Protein AF-S4P1U7-F1 (afdb_monomer_lite)

Radius of gyration: 16.67 Å; chains: 1; bounding box: 45×25×41 Å

InterPro domains:
  IPR013136 WSTF/Acf1/Cbp146 [PS51136] (1-48)
  IPR047171 Bromodomain adjacent to zinc finger domain protein 1A [PTHR46510] (2-125)

pLDDT: mean 94.09, std 5.07, range [67.38, 98.5]

Secondary structure (DSSP, 8-state):
-TTHHHHHHHHHH---S-HHHHHHHHHHHHHT---TT-EEEEE-STT-EEEEEEEEEEEPPPPTT--PPPPGGGEEEEEEEPPSSTTSPPEEEEEEGGGEEPPTTSS-HHHHHHHHHHHEE-SSS-EE-GGG-

Sequence (133 aa):
MELRIPILYLATKTKRCSFAEMSEDVFNFVRERFFVGETVEACLEGDQWREAHVLSITAQKQRPDNKSMLPPAAYCYEVEQFADDPTESGQIGTAPHDRVRRRKGIYTRDKNRLFLKQFVAPGTVIGVKRAAL

Organism: NCBI:txid116150

Structure (mmCIF, N/CA/C/O backbone):
data_AF-S4P1U7-F1
#
_entry.id   AF-S4P1U7-F1
#
loop_
_atom_site.group_PDB
_atom_site.id
_atom_site.type_symbol
_atom_site.label_atom_id
_atom_site.label_alt_id
_atom_site.label_comp_id
_atom_site.label_asym_id
_atom_site.label_entity_id
_atom_site.label_seq_id
_atom_site.pdbx_PDB_ins_code
_atom_site.Cartn_x
_atom_site.Cartn_y
_atom_site.Cartn_z
_atom_site.occupancy
_atom_site.B_iso_or_equiv
_atom_site.auth_seq_id
_atom_site.auth_comp_id
_atom_site.auth_asym_id
_atom_site.auth_atom_id
_atom_site.pdbx_PDB_model_num
ATOM 1 N N . MET A 1 1 ? -6.191 7.231 -7.041 1.00 67.38 1 MET A N 1
ATOM 2 C CA . MET A 1 1 ? -5.792 5.978 -6.366 1.00 67.38 1 MET A CA 1
ATOM 3 C C . MET A 1 1 ? -4.813 6.363 -5.273 1.00 67.38 1 MET A C 1
ATOM 5 O O . MET A 1 1 ? -3.769 6.903 -5.618 1.00 67.38 1 MET A O 1
ATOM 9 N N . GLU A 1 2 ? -5.147 6.129 -4.004 1.00 84.50 2 GLU A N 1
ATOM 10 C CA . GLU A 1 2 ? -4.300 6.479 -2.842 1.00 84.50 2 GLU A CA 1
ATOM 11 C C . GLU A 1 2 ? -2.919 5.804 -2.917 1.00 84.50 2 GLU A C 1
ATOM 13 O O . GLU A 1 2 ? -1.896 6.386 -2.577 1.00 84.50 2 GLU A O 1
ATOM 18 N N . LEU A 1 3 ? -2.862 4.619 -3.528 1.00 92.44 3 LEU A N 1
ATOM 19 C CA . LEU A 1 3 ? -1.635 3.850 -3.736 1.00 92.44 3 LEU A CA 1
ATOM 20 C C . LEU A 1 3 ? -0.714 4.371 -4.851 1.00 92.44 3 LEU A C 1
ATOM 22 O O . LEU A 1 3 ? 0.323 3.762 -5.109 1.00 92.44 3 LEU A O 1
ATOM 26 N N . ARG A 1 4 ? -1.051 5.481 -5.524 1.00 93.81 4 ARG A N 1
ATOM 27 C CA . ARG A 1 4 ? -0.260 6.014 -6.648 1.00 93.81 4 ARG A CA 1
ATOM 28 C C . ARG A 1 4 ? 1.209 6.211 -6.268 1.00 93.81 4 ARG A C 1
ATOM 30 O O . ARG A 1 4 ? 2.084 5.676 -6.945 1.00 93.81 4 ARG A O 1
ATOM 37 N N . ILE A 1 5 ? 1.472 6.981 -5.213 1.00 93.62 5 ILE A N 1
ATOM 38 C CA . ILE A 1 5 ? 2.839 7.336 -4.809 1.00 93.62 5 ILE A CA 1
ATOM 39 C C . ILE A 1 5 ? 3.613 6.089 -4.347 1.00 93.62 5 ILE A C 1
ATOM 41 O O . ILE A 1 5 ? 4.684 5.844 -4.906 1.00 93.62 5 ILE A O 1
ATOM 45 N N . PRO A 1 6 ? 3.089 5.245 -3.431 1.00 95.12 6 PRO A N 1
ATOM 46 C CA . PRO A 1 6 ? 3.765 4.011 -3.033 1.00 95.12 6 PRO A CA 1
ATOM 47 C C . PRO A 1 6 ? 4.110 3.078 -4.197 1.00 95.12 6 PRO A C 1
ATOM 49 O O . PRO A 1 6 ? 5.240 2.602 -4.288 1.00 95.12 6 PRO A O 1
ATOM 52 N N . ILE A 1 7 ? 3.166 2.843 -5.115 1.00 96.69 7 ILE A N 1
ATOM 53 C CA . ILE A 1 7 ? 3.370 1.945 -6.259 1.00 96.69 7 ILE A CA 1
ATOM 54 C C . ILE A 1 7 ? 4.476 2.476 -7.175 1.00 96.69 7 ILE A C 1
ATOM 56 O O . ILE A 1 7 ? 5.362 1.719 -7.574 1.00 96.69 7 ILE A O 1
ATOM 60 N N . LEU A 1 8 ? 4.448 3.772 -7.504 1.00 96.38 8 LEU A N 1
ATOM 61 C CA . LEU A 1 8 ? 5.470 4.377 -8.360 1.00 96.38 8 LEU A CA 1
ATOM 62 C C . LEU A 1 8 ? 6.833 4.386 -7.674 1.00 96.38 8 LEU A C 1
ATOM 64 O O . LEU A 1 8 ? 7.822 4.007 -8.297 1.00 96.38 8 LEU A O 1
ATOM 68 N N . TYR A 1 9 ? 6.888 4.737 -6.389 1.00 95.81 9 TYR A N 1
ATOM 69 C CA . TYR A 1 9 ? 8.124 4.688 -5.617 1.00 95.81 9 TYR A CA 1
ATOM 70 C C . TYR A 1 9 ? 8.729 3.280 -5.624 1.00 95.81 9 TYR A C 1
ATOM 72 O O . TYR A 1 9 ? 9.901 3.125 -5.963 1.00 95.81 9 TYR A O 1
ATOM 80 N N . LEU A 1 10 ? 7.937 2.244 -5.335 1.00 96.50 10 LEU A N 1
ATOM 81 C CA . LEU A 1 10 ? 8.398 0.854 -5.369 1.00 96.50 10 LEU A CA 1
ATOM 82 C C . LEU A 1 10 ? 8.897 0.453 -6.758 1.00 96.50 10 LEU A C 1
ATOM 84 O O . LEU A 1 10 ? 9.964 -0.150 -6.861 1.00 96.50 10 LEU A O 1
ATOM 88 N N . ALA A 1 11 ? 8.197 0.853 -7.823 1.00 96.94 11 ALA A N 1
ATOM 89 C CA . ALA A 1 11 ? 8.650 0.616 -9.190 1.00 96.94 11 ALA A CA 1
ATOM 90 C C . ALA A 1 11 ? 10.046 1.220 -9.447 1.00 96.94 11 ALA A C 1
ATOM 92 O O . ALA A 1 11 ? 10.888 0.543 -10.039 1.00 96.94 11 ALA A O 1
ATOM 93 N N . THR A 1 12 ? 10.351 2.418 -8.919 1.00 96.12 12 THR A N 1
ATOM 94 C CA . THR A 1 12 ? 11.703 3.019 -9.026 1.00 96.12 12 THR A CA 1
ATOM 95 C C . THR A 1 12 ? 12.796 2.251 -8.280 1.00 96.12 12 THR A C 1
ATOM 97 O O . THR A 1 12 ? 13.978 2.442 -8.561 1.00 96.12 12 THR A O 1
ATOM 100 N N . LYS A 1 13 ? 12.429 1.406 -7.308 1.00 95.81 13 LYS A N 1
ATOM 101 C CA . LYS A 1 13 ? 13.373 0.576 -6.545 1.00 95.81 13 LYS A CA 1
ATOM 102 C C . LYS A 1 13 ? 13.640 -0.776 -7.192 1.00 95.81 13 LYS A C 1
ATOM 104 O O . LYS A 1 13 ? 14.590 -1.453 -6.798 1.00 95.81 13 LYS A O 1
ATOM 109 N N . THR A 1 14 ? 12.839 -1.167 -8.179 1.00 95.44 14 THR A N 1
ATOM 110 C CA . THR A 1 14 ? 13.085 -2.391 -8.941 1.00 95.44 14 THR A CA 1
ATOM 111 C C . THR A 1 14 ? 14.278 -2.225 -9.888 1.00 95.44 14 THR A C 1
ATOM 113 O O . THR A 1 14 ? 14.663 -1.117 -10.256 1.00 95.44 14 THR A O 1
ATOM 11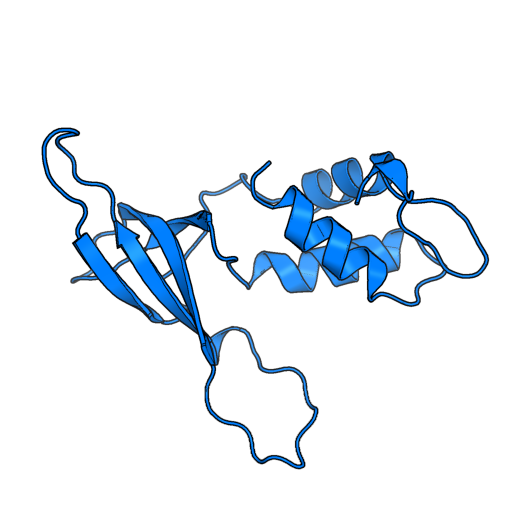6 N N . LYS A 1 15 ? 14.876 -3.350 -10.293 1.00 95.56 15 LYS A N 1
ATOM 117 C CA . LYS A 1 15 ? 15.952 -3.405 -11.301 1.00 95.56 15 LYS A CA 1
ATOM 118 C C . LYS A 1 15 ? 15.603 -4.368 -12.440 1.00 95.56 15 LYS A C 1
ATOM 120 O O . LYS A 1 15 ? 16.464 -5.072 -12.957 1.00 95.56 15 LYS A O 1
ATOM 125 N N . ARG A 1 16 ? 14.314 -4.459 -12.776 1.00 96.69 16 ARG A N 1
ATOM 126 C CA . ARG A 1 16 ? 13.783 -5.438 -13.732 1.00 96.69 16 ARG A CA 1
ATOM 127 C C . ARG A 1 16 ? 13.868 -4.916 -15.163 1.00 96.69 16 ARG A C 1
ATOM 129 O O . ARG A 1 16 ? 13.563 -3.758 -15.429 1.00 96.69 16 ARG A O 1
ATOM 136 N N . CYS A 1 17 ? 14.228 -5.797 -16.089 1.00 96.19 17 CYS A N 1
ATOM 137 C CA . CYS A 1 17 ? 14.136 -5.570 -17.534 1.00 96.19 17 CYS A CA 1
ATOM 138 C C . CYS A 1 17 ? 12.795 -6.059 -18.115 1.00 96.19 17 CYS A C 1
ATOM 140 O O . CYS A 1 17 ? 12.377 -5.617 -19.182 1.00 96.19 17 CYS A O 1
ATOM 142 N N . SER A 1 18 ? 12.091 -6.942 -17.396 1.00 96.94 18 SER A N 1
ATOM 143 C CA . SER A 1 18 ? 10.764 -7.443 -17.755 1.00 96.94 18 SER A CA 1
ATOM 144 C C . SER A 1 18 ? 9.667 -6.683 -17.016 1.00 96.94 18 SER A C 1
ATOM 146 O O . SER A 1 18 ? 9.645 -6.617 -15.785 1.00 96.94 18 SER A O 1
ATOM 148 N N . PHE A 1 19 ? 8.704 -6.149 -17.769 1.00 97.00 19 PHE A N 1
ATOM 149 C CA . PHE A 1 19 ? 7.559 -5.449 -17.188 1.00 97.00 19 PHE A CA 1
ATOM 150 C C . PHE A 1 19 ? 6.681 -6.389 -16.353 1.00 97.00 19 PHE A C 1
ATOM 152 O O . PHE A 1 19 ? 6.130 -5.976 -15.334 1.00 97.00 19 PHE A O 1
ATOM 159 N N . ALA A 1 20 ? 6.557 -7.651 -16.774 1.00 96.88 20 ALA A N 1
ATOM 160 C CA . ALA A 1 20 ? 5.789 -8.650 -16.041 1.00 96.88 20 ALA A CA 1
ATOM 161 C C . ALA A 1 20 ? 6.401 -8.907 -14.658 1.00 96.88 20 ALA A C 1
ATOM 163 O O . ALA A 1 20 ? 5.680 -8.866 -13.666 1.00 96.88 20 ALA A O 1
ATOM 164 N N . GLU A 1 21 ? 7.725 -9.073 -14.587 1.00 97.75 21 GLU A N 1
ATOM 165 C CA . GLU A 1 21 ? 8.436 -9.263 -13.317 1.00 97.75 21 GLU A CA 1
ATOM 166 C C . GLU A 1 21 ? 8.339 -8.029 -12.420 1.00 97.75 21 GLU A C 1
ATOM 168 O O . GLU A 1 21 ? 8.003 -8.153 -11.248 1.00 97.75 21 GLU A O 1
ATOM 173 N N . MET A 1 22 ? 8.557 -6.828 -12.972 1.00 97.69 22 MET A N 1
ATOM 174 C CA . MET A 1 22 ? 8.425 -5.580 -12.212 1.00 97.69 22 MET A CA 1
ATOM 175 C C . MET A 1 22 ? 7.021 -5.424 -11.621 1.00 97.69 22 MET A C 1
ATOM 177 O O . MET A 1 22 ? 6.860 -5.091 -10.449 1.00 97.69 22 MET A O 1
ATOM 181 N N . SER A 1 23 ? 5.997 -5.655 -12.445 1.00 98.06 23 SER A N 1
ATOM 182 C CA . SER A 1 23 ? 4.604 -5.573 -12.019 1.00 98.06 23 SER A CA 1
ATOM 183 C C . SER A 1 23 ? 4.298 -6.578 -10.910 1.00 98.06 23 SER A C 1
ATOM 185 O O . SER A 1 23 ? 3.545 -6.247 -9.997 1.00 98.06 23 SER A O 1
ATOM 187 N N . GLU A 1 24 ? 4.850 -7.788 -10.982 1.00 98.19 24 GLU A N 1
ATOM 188 C CA . GLU A 1 24 ? 4.608 -8.828 -9.982 1.00 98.19 24 GLU A CA 1
ATOM 189 C C . GLU A 1 24 ? 5.350 -8.540 -8.668 1.00 98.19 24 GLU A C 1
ATOM 191 O O . GLU A 1 24 ? 4.744 -8.656 -7.606 1.00 98.19 24 GLU A O 1
ATOM 196 N N . ASP A 1 25 ? 6.601 -8.067 -8.719 1.00 97.44 25 ASP A N 1
ATOM 197 C CA . ASP A 1 25 ? 7.356 -7.635 -7.533 1.00 97.44 25 ASP A CA 1
ATOM 198 C C . ASP A 1 25 ? 6.591 -6.551 -6.757 1.00 97.44 25 ASP A C 1
ATOM 200 O O . ASP A 1 25 ? 6.385 -6.660 -5.545 1.00 97.44 25 ASP A O 1
ATOM 204 N N . VAL A 1 26 ? 6.118 -5.518 -7.466 1.00 98.00 26 VAL A N 1
ATOM 205 C CA . VAL A 1 26 ? 5.358 -4.416 -6.861 1.00 98.00 26 VAL A CA 1
ATOM 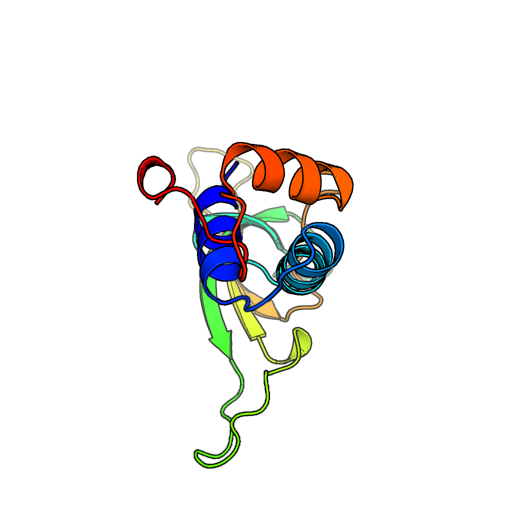206 C C . VAL A 1 26 ? 4.023 -4.914 -6.304 1.00 98.00 26 VAL A C 1
ATOM 208 O O . VAL A 1 26 ? 3.681 -4.588 -5.167 1.00 98.00 26 VAL A O 1
ATOM 211 N N . PHE A 1 27 ? 3.291 -5.744 -7.055 1.00 98.00 27 PHE A N 1
ATOM 212 C CA . PHE A 1 27 ? 2.022 -6.310 -6.590 1.00 98.00 27 PHE A CA 1
ATOM 213 C C . PHE A 1 27 ? 2.194 -7.145 -5.318 1.00 98.00 27 PHE A C 1
ATOM 215 O O . PHE A 1 27 ? 1.440 -6.973 -4.361 1.00 98.00 27 PHE A O 1
ATOM 222 N N . ASN A 1 28 ? 3.201 -8.018 -5.286 1.00 97.00 28 ASN A N 1
ATOM 223 C CA . ASN A 1 28 ? 3.487 -8.883 -4.145 1.00 97.00 28 ASN A CA 1
ATOM 224 C C . ASN A 1 28 ? 3.875 -8.088 -2.900 1.00 97.00 28 ASN A C 1
ATOM 226 O O . ASN A 1 28 ? 3.485 -8.463 -1.796 1.00 97.00 28 ASN A O 1
ATOM 230 N N . PHE A 1 29 ? 4.598 -6.981 -3.073 1.00 96.75 29 PHE A N 1
ATOM 231 C CA . PHE A 1 29 ? 4.945 -6.100 -1.967 1.00 96.75 29 PHE A CA 1
ATOM 232 C C . PHE A 1 29 ? 3.713 -5.386 -1.401 1.00 96.75 29 PHE A C 1
ATOM 234 O O . PHE A 1 29 ? 3.489 -5.422 -0.190 1.00 96.75 29 PHE A O 1
ATOM 241 N N . VAL A 1 30 ? 2.941 -4.730 -2.276 1.00 96.94 30 VAL A N 1
ATOM 242 C CA . VAL A 1 30 ? 1.832 -3.838 -1.903 1.00 96.94 30 VAL A CA 1
ATOM 243 C C . VAL A 1 30 ? 0.645 -4.625 -1.373 1.00 96.94 30 VAL A C 1
ATOM 245 O O . VAL A 1 30 ? 0.046 -4.196 -0.400 1.00 96.94 30 VAL A O 1
ATOM 248 N N . ARG A 1 31 ? 0.311 -5.782 -1.956 1.00 95.69 31 ARG A N 1
ATOM 249 C CA . ARG A 1 31 ? -0.862 -6.587 -1.571 1.00 95.69 31 ARG A CA 1
ATOM 250 C C . ARG A 1 31 ? -0.953 -6.842 -0.063 1.00 95.69 31 ARG A C 1
ATOM 252 O O . ARG A 1 31 ? -2.045 -6.743 0.484 1.00 95.69 31 ARG A O 1
ATOM 259 N N . GLU A 1 32 ? 0.180 -7.129 0.569 1.00 94.81 32 GLU A N 1
ATOM 260 C CA . GLU A 1 32 ? 0.274 -7.513 1.983 1.00 94.81 32 GLU A CA 1
ATOM 261 C C . GLU A 1 32 ? 0.725 -6.346 2.884 1.00 94.81 32 GLU A C 1
ATOM 263 O O . GLU A 1 32 ? 1.033 -6.546 4.047 1.00 94.81 32 GLU A O 1
ATOM 268 N N . ARG A 1 33 ? 0.866 -5.117 2.369 1.00 96.50 33 ARG A N 1
ATOM 269 C CA . ARG A 1 33 ? 1.338 -3.971 3.169 1.00 96.50 33 ARG A CA 1
ATOM 270 C C . ARG A 1 33 ? 0.468 -2.754 2.947 1.00 96.50 33 ARG A C 1
ATOM 272 O O . ARG A 1 33 ? 0.141 -2.440 1.806 1.00 96.50 33 ARG A O 1
ATOM 279 N N . PHE A 1 34 ? 0.138 -2.051 4.020 1.00 97.38 34 PHE A N 1
ATOM 280 C CA . PHE A 1 34 ? -0.647 -0.816 3.980 1.00 97.38 34 PHE A CA 1
ATOM 281 C C . PHE A 1 34 ? 0.268 0.404 4.083 1.00 97.38 34 PHE A C 1
ATOM 283 O O . PHE A 1 34 ? 1.382 0.298 4.603 1.00 97.38 34 PHE A O 1
ATOM 290 N N . PHE A 1 35 ? -0.170 1.537 3.542 1.00 97.12 35 PHE A N 1
ATOM 291 C CA . PHE A 1 35 ? 0.634 2.758 3.457 1.00 97.12 35 PHE A CA 1
ATOM 292 C C . PHE A 1 35 ? -0.027 3.904 4.213 1.00 97.12 35 PHE A C 1
ATOM 294 O O . PHE A 1 35 ? -1.245 3.968 4.301 1.00 97.12 35 PHE A O 1
ATOM 301 N N . VAL A 1 36 ? 0.778 4.826 4.741 1.00 97.00 36 VAL A N 1
ATOM 302 C CA . VAL A 1 36 ? 0.267 6.036 5.403 1.00 97.00 36 VAL A CA 1
ATOM 303 C C . VAL A 1 36 ? -0.633 6.821 4.445 1.00 97.00 36 VAL A C 1
ATOM 305 O O . VAL A 1 36 ? -0.286 7.006 3.277 1.00 97.00 36 VAL A O 1
ATOM 308 N N . GLY A 1 37 ? -1.780 7.271 4.951 1.00 94.94 37 GLY A N 1
ATOM 309 C CA . GLY A 1 37 ? -2.819 7.965 4.194 1.00 94.94 37 GLY A CA 1
ATOM 310 C C . GLY A 1 37 ? -3.716 7.049 3.359 1.00 94.94 37 GLY A C 1
ATOM 311 O O . GLY A 1 37 ? -4.557 7.545 2.619 1.00 94.94 37 GLY A O 1
ATOM 312 N N . GLU A 1 38 ? -3.542 5.730 3.432 1.00 95.81 38 GLU A N 1
ATOM 313 C CA . GLU A 1 38 ? -4.412 4.777 2.750 1.00 95.81 38 GLU A CA 1
ATOM 314 C C . GLU A 1 38 ? -5.697 4.510 3.541 1.00 95.81 38 GLU A C 1
ATOM 316 O O . GLU A 1 38 ? -5.656 4.353 4.763 1.00 95.81 38 GLU A O 1
ATOM 321 N N . THR A 1 39 ? -6.818 4.379 2.827 1.00 96.44 39 THR A N 1
ATOM 322 C CA . THR A 1 39 ? -8.081 3.901 3.391 1.00 96.44 39 THR A CA 1
ATOM 323 C C . THR A 1 39 ? -8.135 2.369 3.413 1.00 96.44 39 THR A C 1
ATOM 325 O O . THR A 1 39 ? -8.033 1.695 2.382 1.00 96.44 39 THR A O 1
ATOM 328 N N . VAL A 1 40 ? -8.317 1.801 4.602 1.00 97.25 40 VAL A N 1
ATOM 329 C CA . VAL A 1 40 ? -8.350 0.359 4.881 1.00 97.25 40 VAL A CA 1
ATOM 330 C C . VAL A 1 40 ? -9.557 0.010 5.751 1.00 97.25 40 VAL A C 1
ATOM 332 O O . VAL A 1 40 ? -10.291 0.879 6.199 1.00 97.25 40 VAL A O 1
ATOM 335 N N . GLU A 1 41 ? -9.780 -1.275 5.994 1.00 97.88 41 GLU A N 1
ATOM 336 C CA . GLU A 1 41 ? -10.611 -1.746 7.096 1.00 97.88 41 GLU A CA 1
ATOM 337 C C . GLU A 1 41 ? -9.690 -2.221 8.215 1.00 97.88 41 GLU A C 1
ATOM 339 O O . GLU A 1 41 ? -8.807 -3.050 7.980 1.00 97.88 41 GLU A O 1
ATOM 344 N N . ALA A 1 42 ? -9.896 -1.715 9.423 1.00 98.19 42 ALA A N 1
ATOM 345 C CA . ALA A 1 42 ? -9.151 -2.118 10.602 1.00 98.19 42 ALA A CA 1
ATOM 346 C C . ALA A 1 42 ? -10.097 -2.634 11.682 1.00 98.19 42 A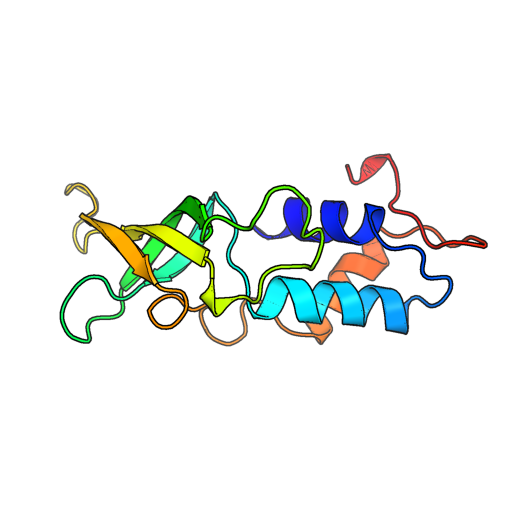LA A C 1
ATOM 348 O O . ALA A 1 42 ? -11.249 -2.206 11.772 1.00 98.19 42 ALA A O 1
ATOM 349 N N . CYS A 1 43 ? -9.598 -3.542 12.510 1.00 97.75 43 CYS A N 1
ATOM 350 C CA . CYS A 1 43 ? -10.324 -4.115 13.631 1.00 97.75 43 CYS A CA 1
ATOM 351 C C . CYS A 1 43 ? -9.592 -3.750 14.927 1.00 97.75 43 CYS A C 1
ATOM 353 O O . CYS A 1 43 ? -8.632 -4.418 15.304 1.00 97.75 43 CYS A O 1
ATOM 355 N N . LEU A 1 44 ? -9.998 -2.677 15.609 1.00 96.44 44 LEU A N 1
ATOM 356 C CA . LEU A 1 44 ? -9.360 -2.256 16.867 1.00 96.44 44 LEU A CA 1
ATOM 357 C C . LEU A 1 44 ? -9.874 -3.053 18.070 1.00 96.44 44 LEU A C 1
ATOM 359 O O . LEU A 1 44 ? -9.081 -3.507 18.891 1.00 96.44 44 LEU A O 1
ATOM 363 N N . GLU A 1 45 ? -11.177 -3.323 18.118 1.00 92.06 45 GLU A N 1
ATOM 364 C CA . GLU A 1 45 ? -11.834 -3.985 19.247 1.00 92.06 45 GLU A CA 1
ATOM 365 C C . GLU A 1 45 ? -12.684 -5.174 18.792 1.00 92.06 45 GLU A C 1
ATOM 367 O O . GLU A 1 45 ? -13.340 -5.135 17.749 1.00 92.06 45 GLU A O 1
ATOM 372 N N . GLY A 1 46 ? -12.661 -6.256 19.578 1.00 92.00 46 GLY A N 1
ATOM 373 C CA . GLY A 1 46 ? -13.436 -7.467 19.298 1.00 92.00 46 GLY A CA 1
ATOM 374 C C . GLY A 1 46 ? -13.185 -8.005 17.886 1.00 92.00 46 GLY A C 1
ATOM 375 O O . GLY A 1 46 ? -12.035 -8.255 17.513 1.00 92.00 46 GLY A O 1
ATOM 376 N N . ASP A 1 47 ? -14.261 -8.151 17.111 1.00 93.56 47 ASP A N 1
ATOM 377 C CA . ASP A 1 47 ? -14.234 -8.533 15.690 1.00 93.56 47 ASP A CA 1
ATOM 378 C C . ASP A 1 47 ? -14.964 -7.503 14.800 1.00 93.56 47 ASP A C 1
ATOM 380 O O . ASP A 1 47 ? -15.574 -7.832 13.780 1.00 93.56 47 ASP A O 1
ATOM 384 N N . GLN A 1 48 ? -14.946 -6.228 15.208 1.00 94.38 48 GLN A N 1
ATOM 385 C CA . GLN A 1 48 ? -15.597 -5.155 14.464 1.00 94.38 48 GLN A CA 1
ATOM 386 C C . GLN A 1 48 ? -14.636 -4.507 13.459 1.00 94.38 48 GLN A C 1
ATOM 388 O O . GLN A 1 48 ? -13.788 -3.683 13.804 1.00 94.38 48 GLN A O 1
ATOM 393 N N . TRP A 1 49 ? -14.812 -4.854 12.186 1.00 96.81 49 TRP A N 1
ATOM 394 C CA . TRP A 1 49 ? -14.094 -4.239 11.072 1.00 96.81 49 TRP A CA 1
ATOM 395 C C . TRP A 1 49 ? -14.762 -2.925 10.671 1.00 96.81 49 TRP A C 1
ATOM 397 O O . TRP A 1 49 ? -15.914 -2.927 10.236 1.00 96.81 49 TRP A O 1
ATOM 407 N N . ARG A 1 50 ? -14.033 -1.814 10.787 1.00 96.50 50 ARG A N 1
ATOM 408 C CA . ARG A 1 50 ? -14.484 -0.479 10.367 1.00 96.50 50 ARG A CA 1
ATOM 409 C C . ARG A 1 50 ? -13.514 0.123 9.370 1.00 96.50 50 ARG A C 1
ATOM 411 O O . ARG A 1 50 ? -12.332 -0.217 9.366 1.00 96.50 50 ARG A O 1
ATOM 418 N N . GLU A 1 51 ? -14.027 1.007 8.524 1.00 96.88 51 GLU A N 1
ATOM 419 C CA . GLU A 1 51 ? -13.191 1.800 7.628 1.00 96.88 51 GLU A CA 1
ATOM 420 C C . GLU A 1 51 ? -12.279 2.714 8.447 1.00 96.88 51 GLU A C 1
ATOM 422 O O . GLU A 1 51 ? -12.691 3.230 9.484 1.00 96.88 51 GLU A O 1
ATOM 427 N N . ALA A 1 52 ? -11.030 2.847 8.023 1.00 97.56 52 ALA A N 1
ATOM 428 C CA . ALA A 1 52 ? -10.013 3.576 8.751 1.00 97.56 52 ALA A CA 1
ATOM 429 C C . ALA A 1 52 ? -8.965 4.177 7.814 1.00 97.56 52 ALA A C 1
ATOM 431 O O . ALA A 1 52 ? -8.683 3.623 6.749 1.00 97.56 52 ALA A O 1
ATOM 432 N N . HIS A 1 53 ? -8.325 5.258 8.250 1.00 97.06 53 HIS A N 1
ATOM 433 C CA . HIS A 1 53 ? -7.128 5.799 7.610 1.00 97.06 53 HIS A CA 1
ATOM 434 C C . HIS A 1 53 ? -5.871 5.351 8.355 1.00 97.06 53 HIS A C 1
ATOM 436 O O . HIS A 1 53 ? -5.805 5.428 9.580 1.00 97.06 53 HIS A O 1
ATOM 442 N N . VAL A 1 54 ? -4.846 4.910 7.621 1.00 98.06 54 VAL A N 1
ATOM 443 C CA . VAL A 1 54 ? -3.532 4.604 8.207 1.00 98.06 54 VAL A CA 1
ATOM 444 C C . VAL A 1 54 ? -2.795 5.904 8.525 1.00 98.06 54 VAL A C 1
ATOM 446 O O . VAL A 1 54 ? -2.444 6.658 7.617 1.00 98.06 54 VAL A O 1
ATOM 449 N N . LEU A 1 55 ? -2.504 6.140 9.802 1.00 97.94 55 LEU A N 1
ATOM 450 C CA . LEU A 1 55 ? -1.802 7.330 10.284 1.00 97.94 55 LEU A CA 1
ATOM 451 C C . LEU A 1 55 ? -0.288 7.123 10.310 1.00 97.94 55 LEU A C 1
ATOM 453 O O . LEU A 1 55 ? 0.477 7.949 9.812 1.00 97.94 55 LEU A O 1
ATOM 457 N N . SER A 1 56 ? 0.157 5.999 10.871 1.00 98.00 56 SER A N 1
ATOM 458 C CA . SER A 1 56 ? 1.576 5.690 11.015 1.00 98.00 56 SER A CA 1
ATOM 459 C C . SER A 1 56 ? 1.837 4.184 10.978 1.00 98.00 56 SER A C 1
ATOM 461 O O . SER A 1 56 ? 0.936 3.356 11.126 1.00 98.00 56 SER A O 1
ATOM 463 N N . ILE A 1 57 ? 3.091 3.819 10.702 1.00 97.75 57 ILE A N 1
ATOM 464 C CA . ILE A 1 57 ? 3.520 2.425 10.575 1.00 97.75 57 ILE A CA 1
ATOM 465 C C . ILE A 1 57 ? 4.770 2.240 11.418 1.00 97.75 57 ILE A C 1
ATOM 467 O O . ILE A 1 57 ? 5.768 2.940 11.239 1.00 97.75 57 ILE A O 1
ATOM 471 N N . THR A 1 58 ? 4.733 1.250 12.298 1.00 96.69 58 THR A N 1
ATOM 472 C CA . THR A 1 58 ? 5.895 0.812 13.070 1.00 96.69 58 THR A CA 1
ATOM 473 C C . THR A 1 58 ? 6.265 -0.609 12.676 1.00 96.69 58 THR A C 1
ATOM 475 O O . THR A 1 58 ? 5.444 -1.363 12.157 1.00 96.69 58 THR A O 1
ATOM 478 N N . ALA A 1 59 ? 7.529 -0.974 12.873 1.00 93.94 59 ALA A N 1
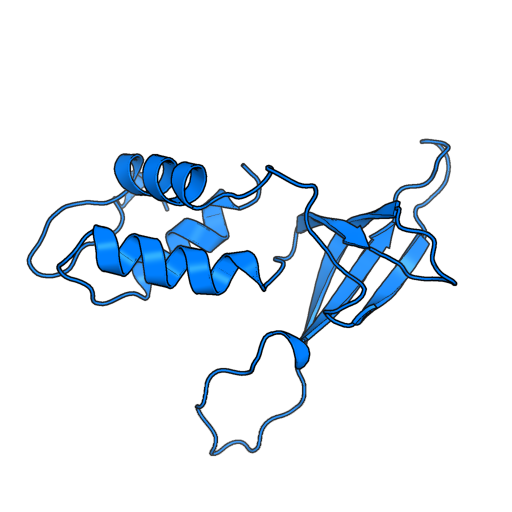ATOM 479 C CA . ALA A 1 59 ? 8.030 -2.303 12.563 1.00 93.94 59 ALA A CA 1
ATOM 480 C C . ALA A 1 59 ? 8.804 -2.868 13.753 1.00 93.94 59 ALA A C 1
ATOM 482 O O . ALA A 1 59 ? 9.429 -2.120 14.512 1.00 93.94 59 ALA A O 1
ATOM 483 N N . GLN A 1 60 ? 8.797 -4.191 13.900 1.00 87.62 60 GLN A N 1
ATOM 484 C CA . GLN A 1 60 ? 9.631 -4.867 14.888 1.00 87.62 60 GLN A CA 1
ATOM 485 C C . GLN A 1 60 ? 11.112 -4.524 14.667 1.00 87.62 60 GLN A C 1
ATOM 487 O O . GLN A 1 60 ? 11.615 -4.551 13.542 1.00 87.62 60 GLN A O 1
ATOM 492 N N . LYS A 1 61 ? 11.824 -4.204 15.755 1.00 84.75 61 LYS A N 1
ATOM 493 C CA . LYS A 1 61 ? 13.250 -3.860 15.693 1.00 84.75 61 LYS A CA 1
ATOM 494 C C . LYS A 1 61 ? 14.054 -5.063 15.200 1.00 84.75 61 LYS A C 1
ATOM 496 O O . LYS A 1 61 ? 14.085 -6.105 15.852 1.00 84.75 61 LYS A O 1
ATOM 501 N N . GLN A 1 62 ? 14.742 -4.899 14.075 1.00 82.94 62 GLN A N 1
ATOM 502 C CA . GLN A 1 62 ? 15.761 -5.842 13.624 1.00 82.94 62 GLN A CA 1
ATOM 503 C C . GLN A 1 62 ? 17.105 -5.521 14.276 1.00 82.94 62 GLN A C 1
ATOM 505 O O . GLN A 1 62 ? 17.354 -4.394 14.713 1.00 82.94 62 GLN A O 1
ATOM 510 N N . ARG A 1 63 ? 17.995 -6.517 14.317 1.00 84.50 63 ARG A N 1
ATOM 511 C CA . ARG A 1 63 ? 19.397 -6.247 14.636 1.00 84.50 63 ARG A CA 1
ATOM 512 C C . ARG A 1 63 ? 19.996 -5.328 13.555 1.00 84.50 63 ARG A C 1
ATOM 514 O O . ARG A 1 63 ? 19.640 -5.494 12.388 1.00 84.50 63 ARG A O 1
ATOM 521 N N . PRO A 1 64 ? 20.893 -4.389 13.906 1.00 80.38 64 PRO A N 1
ATOM 522 C CA . PRO A 1 64 ? 21.411 -3.389 12.963 1.00 80.38 64 PRO A CA 1
ATOM 523 C C . PRO A 1 64 ? 22.120 -3.973 11.728 1.00 80.38 64 PRO A C 1
ATOM 525 O O . PRO A 1 64 ? 22.203 -3.325 10.688 1.00 80.38 64 PRO A O 1
ATOM 528 N N . ASP A 1 65 ? 22.645 -5.190 11.844 1.00 86.38 65 ASP A N 1
ATOM 529 C CA . ASP A 1 65 ? 23.348 -5.940 10.804 1.00 86.38 65 ASP A CA 1
ATOM 530 C C . ASP A 1 65 ? 22.405 -6.691 9.848 1.00 86.38 65 ASP A C 1
ATOM 532 O O . ASP A 1 65 ? 22.803 -7.055 8.738 1.00 86.38 65 ASP A O 1
ATOM 536 N N . ASN A 1 66 ? 21.142 -6.890 10.230 1.00 85.44 66 ASN A N 1
ATOM 537 C CA . ASN A 1 66 ? 20.183 -7.628 9.425 1.00 85.44 66 ASN A CA 1
ATOM 538 C C . ASN A 1 66 ? 19.468 -6.709 8.424 1.00 85.44 66 ASN A C 1
ATOM 540 O O . ASN A 1 66 ? 18.545 -5.978 8.769 1.00 85.44 66 ASN A O 1
ATOM 544 N N . LYS A 1 67 ? 19.872 -6.799 7.153 1.00 81.94 67 LYS A N 1
ATOM 545 C CA . LYS A 1 67 ? 19.264 -6.064 6.027 1.00 81.94 67 LYS A CA 1
ATOM 546 C C . LYS A 1 67 ? 18.138 -6.829 5.326 1.00 81.94 67 LYS A C 1
ATOM 548 O O . LYS A 1 67 ? 17.703 -6.417 4.250 1.00 81.94 67 LYS A O 1
ATOM 553 N N . SER A 1 68 ? 17.706 -7.968 5.870 1.00 87.94 68 SER A N 1
ATOM 554 C CA . SER A 1 68 ? 16.602 -8.725 5.279 1.00 87.94 68 SER A CA 1
ATOM 555 C C . SER A 1 68 ? 15.304 -7.928 5.355 1.00 87.94 68 SER A C 1
ATOM 557 O O . SER A 1 68 ? 15.016 -7.246 6.339 1.00 87.94 68 SER A O 1
ATOM 559 N N . MET A 1 69 ? 14.511 -8.024 4.294 1.00 87.62 69 MET A N 1
ATOM 560 C CA . MET A 1 69 ? 13.197 -7.406 4.252 1.00 87.62 69 MET A CA 1
ATOM 561 C C . MET A 1 69 ? 12.287 -8.056 5.296 1.00 87.62 69 MET A C 1
ATOM 563 O O . MET A 1 69 ? 12.115 -9.275 5.307 1.00 87.62 69 MET A O 1
ATOM 567 N N . LEU A 1 70 ? 11.684 -7.231 6.150 1.00 92.44 70 LEU A N 1
ATOM 568 C CA . LEU A 1 70 ? 10.742 -7.702 7.155 1.00 92.44 70 LEU A CA 1
ATOM 569 C C . LEU A 1 70 ? 9.487 -8.312 6.511 1.00 92.44 70 LEU A C 1
ATOM 571 O O . LEU A 1 70 ? 8.960 -7.759 5.531 1.00 92.44 70 LEU A O 1
ATOM 575 N N . PRO A 1 71 ? 8.967 -9.424 7.065 1.00 94.69 71 PRO A N 1
ATOM 576 C CA . PRO A 1 71 ? 7.684 -9.960 6.638 1.00 94.69 71 PRO A CA 1
ATOM 577 C C . PRO A 1 71 ? 6.556 -8.964 6.964 1.00 94.69 71 PRO A C 1
ATOM 579 O O . PRO A 1 71 ? 6.701 -8.157 7.882 1.00 94.69 71 PRO A O 1
ATOM 582 N N . PRO A 1 72 ? 5.416 -9.017 6.254 1.00 96.06 72 PRO A N 1
ATOM 583 C CA . PRO A 1 72 ? 4.269 -8.144 6.524 1.00 96.06 72 PRO A CA 1
ATOM 584 C C . PRO A 1 72 ? 3.785 -8.169 7.981 1.00 96.06 72 PRO A C 1
ATOM 586 O O . PRO A 1 72 ? 3.495 -7.129 8.562 1.00 96.06 72 PRO A O 1
ATOM 589 N N . ALA A 1 73 ? 3.801 -9.350 8.602 1.00 96.12 73 ALA A N 1
ATOM 590 C CA . ALA A 1 73 ? 3.392 -9.551 9.991 1.00 96.12 73 ALA A CA 1
ATOM 591 C C . ALA A 1 73 ? 4.280 -8.838 11.031 1.00 96.12 73 ALA A C 1
ATOM 593 O O . ALA A 1 73 ? 3.911 -8.764 12.198 1.00 96.12 73 ALA A O 1
ATOM 594 N N . ALA A 1 74 ? 5.446 -8.318 10.635 1.00 95.75 74 ALA A N 1
ATOM 595 C CA . ALA A 1 74 ? 6.323 -7.561 11.527 1.00 95.75 74 ALA A CA 1
ATOM 596 C C . ALA A 1 74 ? 5.934 -6.077 11.652 1.00 95.75 74 ALA A C 1
ATOM 598 O O . ALA A 1 74 ? 6.611 -5.345 12.376 1.00 95.75 74 ALA A O 1
ATOM 599 N N . TYR A 1 75 ? 4.899 -5.626 10.936 1.00 97.06 75 TYR A N 1
ATOM 600 C CA . TYR A 1 75 ? 4.429 -4.245 10.951 1.00 97.06 75 TYR A CA 1
ATOM 601 C C . TYR A 1 75 ? 3.148 -4.095 11.780 1.00 97.06 75 TYR A C 1
ATOM 603 O O . TYR A 1 75 ? 2.245 -4.932 11.708 1.00 97.06 75 TYR A O 1
ATOM 611 N N . CYS A 1 76 ? 3.071 -2.996 12.528 1.00 97.81 76 CYS A N 1
ATOM 612 C CA . CYS A 1 76 ? 1.871 -2.537 13.220 1.00 97.81 76 CYS A CA 1
ATOM 613 C C . CYS A 1 76 ? 1.438 -1.191 12.638 1.00 97.81 76 CYS A C 1
ATOM 615 O O . CYS A 1 76 ? 2.278 -0.355 12.287 1.00 97.81 76 CYS A O 1
ATOM 617 N N . TYR A 1 77 ? 0.130 -0.987 12.562 1.00 98.44 77 TYR A N 1
ATOM 618 C CA . TYR A 1 77 ? -0.489 0.156 11.909 1.00 98.44 77 TYR A CA 1
ATOM 619 C C . TYR A 1 77 ? -1.263 0.957 12.942 1.00 98.44 77 TYR A C 1
ATOM 621 O O . TYR A 1 77 ? -2.189 0.440 13.560 1.00 98.44 77 TYR A O 1
ATOM 629 N N . GLU A 1 78 ? -0.886 2.213 13.128 1.00 98.50 78 GLU A N 1
ATOM 630 C CA . GLU A 1 78 ? -1.746 3.168 13.811 1.00 98.50 78 GLU A CA 1
ATOM 631 C C . GLU A 1 78 ? -2.786 3.655 12.809 1.00 98.50 78 GLU A C 1
ATOM 633 O O . GLU A 1 78 ? -2.445 4.073 11.698 1.00 98.50 78 GLU A O 1
ATOM 638 N N . VAL A 1 79 ? -4.052 3.551 13.183 1.00 98.50 79 VAL A N 1
ATOM 639 C CA . VAL A 1 79 ? -5.184 3.836 12.310 1.00 98.50 79 VAL A CA 1
ATOM 640 C C . VAL A 1 79 ? -6.212 4.683 13.042 1.00 98.50 79 VAL A C 1
ATOM 642 O O . VAL A 1 79 ? -6.387 4.543 14.251 1.00 98.50 79 VAL A O 1
ATOM 645 N N . GLU A 1 80 ? -6.912 5.522 12.293 1.00 97.75 80 GLU A N 1
ATOM 646 C CA . GLU A 1 80 ? -8.108 6.235 12.738 1.00 97.75 80 GLU A CA 1
ATOM 647 C C . GLU A 1 80 ? -9.328 5.597 12.075 1.00 97.75 80 GLU A C 1
ATOM 649 O O . GLU A 1 80 ? -9.504 5.732 10.864 1.00 97.75 80 GLU A O 1
ATOM 654 N N . GLN A 1 81 ? -10.139 4.864 12.842 1.00 97.19 81 GLN A N 1
ATOM 655 C CA . GLN A 1 81 ? -11.422 4.334 12.382 1.00 97.19 81 GLN A CA 1
ATOM 656 C C . GLN A 1 81 ? -12.448 5.458 12.261 1.00 97.19 81 GLN A C 1
ATOM 658 O O . GLN A 1 81 ? -12.573 6.289 13.160 1.00 97.19 81 GLN A O 1
ATOM 663 N N . PHE A 1 82 ? -13.217 5.455 11.175 1.00 95.00 82 PHE A N 1
ATOM 664 C CA . PHE A 1 82 ? -14.248 6.460 10.943 1.00 95.00 82 PHE A CA 1
ATOM 665 C C . PHE A 1 82 ? -15.402 6.270 11.920 1.00 95.00 82 PHE A C 1
ATOM 667 O O . PHE A 1 82 ? -15.859 5.145 12.152 1.00 95.00 82 PHE A O 1
ATOM 674 N N . ALA A 1 83 ? -15.861 7.386 12.482 1.00 92.62 83 ALA A N 1
ATOM 675 C CA . ALA A 1 83 ? -17.088 7.427 13.253 1.00 92.62 83 ALA A CA 1
ATOM 676 C C . ALA A 1 83 ? -18.296 7.187 12.334 1.00 92.62 83 ALA A C 1
ATOM 678 O O . ALA A 1 83 ? -18.271 7.522 11.146 1.00 92.62 83 ALA A O 1
ATOM 679 N N . ASP A 1 84 ? -19.357 6.605 12.893 1.00 88.44 84 ASP A N 1
ATOM 680 C CA . ASP A 1 84 ? -20.621 6.432 12.168 1.00 88.44 84 ASP A CA 1
ATOM 681 C C . ASP A 1 84 ? -21.313 7.793 11.949 1.00 88.44 84 ASP A C 1
ATOM 683 O O . ASP A 1 84 ? -21.978 8.002 10.932 1.00 88.44 84 ASP A O 1
ATOM 687 N N . ASP A 1 85 ? -21.111 8.730 12.883 1.00 90.38 85 ASP A N 1
ATOM 688 C CA . ASP A 1 85 ? -21.540 10.122 12.786 1.00 90.38 85 ASP A CA 1
ATOM 689 C C . ASP A 1 85 ? -20.366 11.016 12.324 1.00 90.38 85 ASP A C 1
ATOM 691 O O . ASP A 1 85 ? -19.347 11.088 13.013 1.00 90.38 85 ASP A O 1
ATOM 695 N N . PRO A 1 86 ? -20.488 11.750 11.200 1.00 84.62 86 PRO A N 1
ATOM 696 C CA . PRO A 1 86 ? -19.453 12.666 10.708 1.00 84.62 86 PRO A CA 1
ATOM 697 C C . PRO A 1 86 ? -19.096 13.814 11.665 1.00 84.62 86 PRO A C 1
ATOM 699 O O . PRO A 1 86 ? -18.121 14.525 11.425 1.00 84.62 86 PRO A O 1
ATOM 702 N N . THR A 1 87 ? -19.918 14.061 12.686 1.00 89.75 87 THR A N 1
ATOM 703 C CA . THR A 1 87 ? -19.689 15.098 13.699 1.00 89.75 87 THR A CA 1
ATOM 704 C C . THR A 1 87 ? -18.841 14.611 14.873 1.00 89.75 87 THR A C 1
ATOM 706 O O . THR A 1 87 ? -18.320 15.437 15.626 1.00 89.75 87 THR A O 1
ATOM 709 N N . GLU A 1 88 ? -18.654 13.297 15.005 1.00 91.69 88 GLU A N 1
ATOM 710 C CA . GLU A 1 88 ? -17.814 12.686 16.028 1.00 91.69 88 GLU A CA 1
ATOM 711 C C . GLU A 1 88 ? -16.387 12.459 15.513 1.00 91.69 88 GLU A C 1
ATOM 713 O O . GLU A 1 88 ? -16.136 12.239 14.326 1.00 91.69 88 GLU A O 1
ATOM 718 N N . SER A 1 89 ? -15.417 12.521 16.425 1.00 88.69 89 SER A N 1
ATOM 719 C CA . SER A 1 89 ? -14.036 12.157 16.110 1.00 88.69 89 SER A CA 1
ATOM 720 C C . SER A 1 89 ? -13.895 10.643 15.957 1.00 88.69 89 SER A C 1
ATOM 722 O O . SER A 1 89 ? -14.513 9.876 16.696 1.00 88.69 89 SER A O 1
ATOM 724 N N . GLY A 1 90 ? -13.047 10.219 15.020 1.00 91.75 90 GLY A N 1
ATOM 725 C CA . GLY A 1 90 ? -12.734 8.811 14.813 1.00 91.75 90 GLY A CA 1
ATOM 726 C C . GLY A 1 90 ? -12.005 8.175 15.999 1.00 91.75 90 GLY A C 1
ATOM 727 O O . GLY A 1 90 ? -11.373 8.852 16.816 1.00 91.75 90 GLY A O 1
ATOM 728 N N . GLN A 1 91 ? -12.064 6.846 16.087 1.00 95.00 91 GLN A N 1
ATOM 729 C CA . GLN A 1 91 ? -11.322 6.089 17.094 1.00 95.00 91 GLN A CA 1
ATOM 730 C C . GLN A 1 91 ? -9.901 5.812 16.598 1.00 95.00 91 GLN A C 1
ATOM 732 O O . GLN A 1 91 ? -9.708 5.108 15.606 1.00 95.00 91 GLN A O 1
ATOM 737 N N . ILE A 1 92 ? -8.896 6.310 17.320 1.00 97.62 92 ILE A N 1
ATOM 738 C CA . ILE A 1 92 ? -7.487 6.031 17.025 1.00 97.62 92 ILE A CA 1
ATOM 739 C C . ILE A 1 92 ? -7.014 4.811 17.818 1.00 97.62 92 ILE A C 1
ATOM 741 O O . ILE A 1 92 ? -7.249 4.704 19.022 1.00 97.62 92 ILE A O 1
ATOM 745 N N . GLY A 1 93 ? -6.301 3.903 17.156 1.00 97.69 93 GLY A N 1
ATOM 746 C CA . GLY A 1 93 ? -5.688 2.750 17.806 1.00 97.69 93 GLY A CA 1
ATOM 747 C C . GLY A 1 93 ? -4.608 2.088 16.961 1.00 97.69 93 GLY A C 1
ATOM 748 O O . GLY A 1 93 ? -4.391 2.431 15.803 1.00 97.69 93 GLY A O 1
ATOM 749 N N . THR A 1 94 ? -3.911 1.118 17.554 1.00 98.00 94 THR A N 1
ATOM 750 C CA . THR A 1 94 ? -2.897 0.317 16.857 1.00 98.00 94 THR A CA 1
ATOM 751 C C . THR A 1 94 ? -3.451 -1.064 16.526 1.00 98.00 94 THR A C 1
ATOM 753 O O . THR A 1 94 ? -3.893 -1.784 17.418 1.00 98.00 94 THR A O 1
ATOM 756 N N . ALA A 1 95 ? -3.367 -1.459 15.258 1.00 97.88 95 ALA A N 1
ATOM 757 C CA . ALA A 1 95 ? -3.747 -2.778 14.772 1.00 97.88 95 ALA A CA 1
ATOM 758 C C . ALA A 1 95 ? -2.519 -3.551 14.243 1.00 97.88 95 ALA A C 1
ATOM 760 O O . ALA A 1 95 ? -1.715 -2.994 13.484 1.00 97.88 95 ALA A O 1
ATOM 761 N N . PRO A 1 96 ? -2.353 -4.836 14.604 1.00 97.31 96 PRO A N 1
ATOM 762 C CA . PRO A 1 96 ? -1.398 -5.716 13.936 1.00 97.31 96 PRO A CA 1
ATOM 763 C C . PRO A 1 96 ? -1.821 -6.001 12.486 1.00 97.31 96 PRO A C 1
ATOM 765 O O . PRO A 1 96 ? -2.971 -5.790 12.100 1.00 97.31 96 PRO A O 1
ATOM 768 N N . HIS A 1 97 ? -0.884 -6.506 11.680 1.00 96.75 97 HIS A N 1
ATOM 769 C CA . HIS A 1 97 ? -1.087 -6.820 10.260 1.00 96.75 97 HIS A CA 1
ATOM 770 C C . HIS A 1 97 ? -2.358 -7.632 9.951 1.00 96.75 97 HIS A C 1
ATOM 772 O O . HIS A 1 97 ? -3.038 -7.354 8.971 1.00 96.75 97 HIS A O 1
ATOM 778 N N . ASP A 1 98 ? -2.687 -8.638 10.760 1.00 96.88 98 ASP A N 1
ATOM 779 C CA . ASP A 1 98 ? -3.856 -9.510 10.579 1.00 96.88 98 ASP A CA 1
ATOM 780 C C . ASP A 1 98 ? -5.193 -8.843 10.943 1.00 96.88 98 ASP A C 1
ATOM 782 O O . ASP A 1 98 ? -6.253 -9.364 10.598 1.00 96.88 98 ASP A O 1
ATOM 786 N N . ARG A 1 99 ? -5.153 -7.670 11.585 1.00 98.00 99 ARG A N 1
ATOM 787 C CA . ARG A 1 99 ? -6.317 -6.841 11.932 1.00 98.00 99 ARG A CA 1
ATOM 788 C C . ARG A 1 99 ? -6.434 -5.592 11.058 1.00 98.00 99 ARG A C 1
ATOM 790 O O . ARG A 1 99 ? -7.171 -4.669 11.402 1.00 98.00 99 ARG A O 1
ATOM 797 N N . VAL A 1 100 ? -5.746 -5.577 9.915 1.00 98.19 100 VAL A N 1
ATOM 798 C CA . VAL A 1 100 ? -5.877 -4.561 8.865 1.00 98.19 100 VAL A CA 1
ATOM 799 C C . VAL A 1 100 ? -6.045 -5.253 7.518 1.00 98.19 100 VAL A C 1
ATOM 801 O O . VAL A 1 100 ? -5.363 -6.228 7.210 1.00 98.19 100 VAL A O 1
ATOM 804 N N . ARG A 1 101 ? -6.962 -4.763 6.684 1.00 97.38 101 ARG A N 1
ATOM 805 C CA . ARG A 1 101 ? -7.173 -5.289 5.333 1.00 97.38 101 ARG A CA 1
ATOM 806 C C . ARG A 1 101 ? -7.664 -4.214 4.382 1.00 97.38 101 ARG A C 1
ATOM 808 O O . ARG A 1 101 ? -8.307 -3.253 4.774 1.00 97.38 101 ARG A O 1
ATOM 815 N N . ARG A 1 102 ? -7.440 -4.412 3.087 1.00 96.31 102 ARG A N 1
ATOM 816 C CA . ARG A 1 102 ? -8.124 -3.622 2.055 1.00 96.31 102 ARG A CA 1
ATOM 817 C C . ARG A 1 102 ? -9.491 -4.218 1.766 1.00 96.31 102 ARG A C 1
ATOM 819 O O . ARG A 1 102 ? -9.632 -5.442 1.711 1.00 96.31 102 ARG A O 1
ATOM 826 N N . ARG A 1 103 ? -10.459 -3.363 1.429 1.00 94.31 103 ARG A N 1
ATOM 827 C CA . ARG A 1 103 ? -11.709 -3.815 0.806 1.00 94.31 103 ARG A CA 1
ATOM 828 C C . ARG A 1 103 ? -11.414 -4.614 -0.463 1.00 94.31 103 ARG A C 1
ATOM 830 O O . ARG A 1 103 ? -10.536 -4.271 -1.267 1.00 94.31 103 ARG A O 1
ATOM 837 N N . LYS A 1 104 ? -12.173 -5.694 -0.657 1.00 92.19 104 LYS A N 1
ATOM 838 C CA . LYS A 1 104 ? -12.003 -6.598 -1.798 1.00 92.19 104 LYS A CA 1
ATOM 839 C C . LYS A 1 104 ? -12.093 -5.821 -3.111 1.00 92.19 104 LYS A C 1
ATOM 841 O O . LYS A 1 104 ? -13.018 -5.053 -3.343 1.00 92.19 104 LYS A O 1
ATOM 846 N N . GLY A 1 105 ? -11.123 -6.051 -3.990 1.00 92.19 105 GLY A N 1
ATOM 847 C CA . GLY A 1 105 ? -11.105 -5.460 -5.325 1.00 92.19 105 GLY A CA 1
ATOM 848 C C . GLY A 1 105 ? -10.558 -4.034 -5.405 1.00 92.19 105 GLY A C 1
ATOM 849 O O . GLY A 1 105 ? -10.377 -3.559 -6.526 1.00 92.19 105 GLY A O 1
ATOM 850 N N . ILE A 1 106 ? -10.232 -3.357 -4.294 1.00 92.62 106 ILE A N 1
ATOM 851 C CA . ILE A 1 106 ? -9.587 -2.028 -4.328 1.00 92.62 106 ILE A CA 1
ATOM 852 C C . ILE A 1 106 ? -8.243 -2.101 -5.055 1.00 92.62 106 ILE A C 1
ATOM 854 O O . ILE A 1 106 ? -8.014 -1.367 -6.020 1.00 92.62 106 ILE A O 1
ATOM 858 N N . TYR A 1 107 ? -7.409 -3.061 -4.662 1.00 95.50 107 TYR A N 1
ATOM 859 C CA . TYR A 1 107 ? -6.112 -3.319 -5.266 1.00 95.50 107 TYR A CA 1
ATOM 860 C C . TYR A 1 107 ? -6.046 -4.762 -5.769 1.00 95.50 107 TYR A C 1
ATOM 862 O O . TYR A 1 107 ? -6.189 -5.712 -5.003 1.00 95.50 107 TYR A O 1
ATOM 870 N N . THR A 1 108 ? -5.862 -4.930 -7.077 1.00 96.69 108 THR A N 1
ATOM 871 C CA . THR A 1 108 ? -5.766 -6.239 -7.739 1.00 96.69 108 THR A CA 1
ATOM 872 C C . THR A 1 108 ? -4.527 -6.286 -8.622 1.00 96.69 108 THR A C 1
ATOM 874 O O . THR A 1 108 ? -4.003 -5.241 -9.020 1.00 96.69 108 THR A O 1
ATOM 877 N N . ARG A 1 109 ? -4.078 -7.497 -8.975 1.00 97.44 109 ARG A N 1
ATOM 878 C CA . ARG A 1 109 ? -2.939 -7.698 -9.884 1.00 97.44 109 ARG A CA 1
ATOM 879 C C . ARG A 1 109 ? -3.143 -6.956 -11.209 1.00 97.44 109 ARG A C 1
ATOM 881 O O . ARG A 1 109 ? -2.242 -6.255 -11.665 1.00 97.44 109 ARG A O 1
ATOM 888 N N . ASP A 1 110 ? -4.344 -7.038 -11.778 1.00 97.25 110 ASP A N 1
ATOM 889 C CA . ASP A 1 110 ? -4.675 -6.362 -13.036 1.00 97.25 110 ASP A CA 1
ATOM 890 C C . ASP A 1 110 ? -4.677 -4.840 -12.898 1.00 97.25 110 ASP A C 1
ATOM 892 O O . ASP A 1 110 ? -4.098 -4.156 -13.741 1.00 97.25 110 ASP A O 1
ATOM 896 N N . LYS A 1 111 ? -5.253 -4.298 -11.813 1.00 96.88 111 LYS A N 1
ATOM 897 C CA . LYS A 1 111 ? -5.227 -2.852 -11.541 1.00 96.88 111 LYS A CA 1
ATOM 898 C C . LYS A 1 111 ? -3.797 -2.342 -11.372 1.00 96.88 111 LYS A C 1
ATOM 900 O O . LYS A 1 111 ? -3.460 -1.318 -11.958 1.00 96.88 111 LYS A O 1
ATOM 905 N N . ASN A 1 112 ? -2.950 -3.072 -10.642 1.00 97.56 112 ASN A N 1
ATOM 906 C CA . ASN A 1 112 ? -1.533 -2.743 -10.491 1.00 97.56 112 ASN A CA 1
ATOM 907 C C . ASN A 1 112 ? -0.816 -2.705 -11.845 1.00 97.56 112 ASN A C 1
ATOM 909 O O . ASN A 1 112 ? -0.156 -1.725 -12.186 1.00 97.56 112 ASN A O 1
ATOM 913 N N . ARG A 1 113 ? -0.997 -3.761 -12.644 1.00 97.56 113 ARG A N 1
ATOM 914 C CA . ARG A 1 113 ? -0.377 -3.885 -13.961 1.00 97.56 113 ARG A CA 1
ATOM 915 C C . ARG A 1 113 ? -0.831 -2.773 -14.905 1.00 97.56 113 ARG A C 1
ATOM 917 O O . ARG A 1 113 ? -0.000 -2.165 -15.575 1.00 97.56 113 ARG A O 1
ATOM 924 N N . LEU A 1 114 ? -2.135 -2.500 -14.974 1.00 96.88 114 LEU A N 1
ATOM 925 C CA . LEU A 1 114 ? -2.692 -1.434 -15.811 1.00 96.88 114 LEU A CA 1
ATOM 926 C C . LEU A 1 114 ? -2.189 -0.057 -15.383 1.00 96.88 114 LEU A C 1
ATOM 928 O O . LEU A 1 114 ? -1.809 0.736 -16.241 1.00 96.88 114 LEU A O 1
ATOM 932 N N . PHE A 1 115 ? -2.139 0.203 -14.077 1.00 96.50 115 PHE A N 1
ATOM 933 C CA . PHE A 1 115 ? -1.620 1.451 -13.536 1.00 96.50 115 PHE A CA 1
ATOM 934 C C . PHE A 1 115 ? -0.140 1.645 -13.900 1.00 96.50 115 PHE A C 1
ATOM 936 O O . PHE A 1 115 ? 0.217 2.656 -14.500 1.00 96.50 115 PHE A O 1
ATOM 943 N N . LEU A 1 116 ? 0.721 0.654 -13.640 1.00 97.00 116 LEU A N 1
ATOM 944 C CA . LEU A 1 116 ? 2.154 0.750 -13.939 1.00 97.00 116 LEU A CA 1
ATOM 945 C C . LEU A 1 116 ? 2.431 0.974 -15.433 1.00 97.00 116 LEU A C 1
ATOM 947 O O . LEU A 1 116 ? 3.292 1.787 -15.767 1.00 97.00 116 LEU A O 1
ATOM 951 N N . LYS A 1 117 ? 1.673 0.333 -16.338 1.00 95.94 117 LYS A N 1
ATOM 952 C CA . LYS A 1 117 ? 1.816 0.529 -17.797 1.00 95.94 117 LYS A CA 1
ATOM 953 C C . LYS A 1 117 ? 1.734 1.998 -18.223 1.00 95.94 117 LYS A C 1
ATOM 955 O O . LYS A 1 117 ? 2.377 2.377 -19.197 1.00 95.94 117 LYS A O 1
ATOM 960 N N . GLN A 1 118 ? 0.958 2.822 -17.519 1.00 95.00 118 GLN A N 1
ATOM 961 C CA . GLN A 1 118 ? 0.781 4.235 -17.866 1.00 95.00 118 GLN A CA 1
ATOM 962 C C . GLN A 1 118 ? 2.040 5.065 -17.572 1.00 95.00 118 GLN A C 1
ATOM 964 O O . GLN A 1 118 ? 2.330 6.037 -18.278 1.00 95.00 118 GLN A O 1
ATOM 969 N N . PHE A 1 119 ? 2.820 4.663 -16.567 1.00 95.88 119 PHE A N 1
ATOM 970 C CA . PHE A 1 119 ? 3.865 5.495 -15.972 1.00 95.88 119 PHE A CA 1
ATOM 971 C C . PHE A 1 119 ? 5.279 4.949 -16.137 1.00 95.88 119 PHE A C 1
ATOM 973 O O . PHE A 1 119 ? 6.227 5.653 -15.806 1.00 95.88 119 PHE A O 1
ATOM 980 N N . VAL A 1 120 ? 5.451 3.740 -16.666 1.00 95.06 120 VAL A N 1
ATOM 981 C CA . VAL A 1 120 ? 6.782 3.158 -16.875 1.00 95.06 120 VAL A CA 1
ATOM 982 C C . VAL A 1 120 ? 7.364 3.548 -18.230 1.00 95.06 120 VAL A C 1
ATOM 984 O O . VAL A 1 120 ? 6.634 3.790 -19.194 1.00 95.06 120 VAL A O 1
ATOM 987 N N . ALA A 1 121 ? 8.687 3.616 -18.300 1.00 92.62 121 ALA A N 1
ATOM 988 C CA . ALA A 1 121 ? 9.447 3.841 -19.520 1.00 92.62 121 ALA A CA 1
ATOM 989 C C . ALA A 1 121 ? 10.299 2.597 -19.828 1.00 92.62 121 ALA A C 1
ATOM 991 O O . ALA A 1 121 ? 10.940 2.064 -18.915 1.00 92.62 121 ALA A O 1
ATOM 992 N N . PRO A 1 122 ? 10.309 2.119 -21.085 1.00 88.69 122 PRO A N 1
ATOM 993 C CA . PRO A 1 122 ? 11.157 1.005 -21.482 1.00 88.69 122 PRO A CA 1
ATOM 994 C C . PRO A 1 122 ? 12.637 1.406 -21.445 1.00 88.69 122 PRO A C 1
ATOM 996 O O . PRO A 1 122 ? 12.992 2.567 -21.646 1.00 88.69 122 PRO A O 1
ATOM 999 N N . GLY A 1 123 ? 13.498 0.422 -21.216 1.00 88.62 123 GLY A N 1
ATOM 1000 C CA . GLY A 1 123 ? 14.950 0.566 -21.189 1.00 88.62 123 GLY A CA 1
ATOM 1001 C C . GLY A 1 123 ? 15.600 -0.765 -20.821 1.00 88.62 123 GLY A C 1
ATOM 1002 O O . GLY A 1 123 ? 14.896 -1.737 -20.545 1.00 88.62 123 GLY A O 1
ATOM 1003 N N . THR A 1 124 ? 16.936 -0.810 -20.776 1.00 90.31 124 THR A N 1
ATOM 1004 C CA . THR A 1 124 ? 17.678 -1.986 -20.278 1.00 90.31 124 THR A CA 1
ATOM 1005 C C . THR A 1 124 ? 17.218 -2.376 -18.872 1.00 90.31 124 THR A C 1
ATOM 1007 O O . THR A 1 124 ? 17.098 -3.554 -18.550 1.00 90.31 124 THR A O 1
ATOM 1010 N N . VAL A 1 125 ? 16.903 -1.369 -18.056 1.00 94.06 125 VAL A N 1
ATOM 1011 C CA . VAL A 1 125 ? 16.137 -1.493 -16.817 1.00 94.06 125 VAL A CA 1
ATOM 1012 C C . VAL A 1 125 ? 14.907 -0.609 -16.969 1.00 94.06 125 VAL A C 1
ATOM 1014 O O . VAL A 1 125 ? 15.020 0.539 -17.405 1.00 94.06 125 VAL A O 1
ATOM 1017 N N . ILE A 1 126 ? 13.736 -1.141 -16.631 1.00 95.44 126 ILE A N 1
ATOM 1018 C CA . ILE A 1 126 ? 12.485 -0.391 -16.696 1.00 95.44 126 ILE A CA 1
ATOM 1019 C C . ILE A 1 126 ? 12.511 0.699 -15.627 1.00 95.44 126 ILE A C 1
ATOM 1021 O O . ILE A 1 126 ? 12.762 0.431 -14.454 1.00 95.44 126 ILE A O 1
ATOM 1025 N N . GLY A 1 127 ? 12.243 1.935 -16.045 1.00 93.75 127 GLY A N 1
ATOM 1026 C CA . GLY A 1 127 ? 12.157 3.095 -15.161 1.00 93.75 127 GLY A CA 1
ATOM 1027 C C . GLY A 1 127 ? 10.732 3.623 -15.030 1.00 93.75 127 GLY A C 1
ATOM 1028 O O . GLY A 1 127 ? 9.828 3.217 -15.759 1.00 93.75 127 GLY A O 1
ATOM 1029 N N . VAL A 1 128 ? 10.536 4.587 -14.131 1.00 94.44 128 VAL A N 1
ATOM 1030 C CA . VAL A 1 128 ? 9.304 5.385 -14.039 1.00 94.44 128 VAL A CA 1
ATOM 1031 C C . VAL A 1 128 ? 9.527 6.721 -14.754 1.00 94.44 128 VAL A C 1
ATOM 1033 O O . VAL A 1 128 ? 10.578 7.345 -14.609 1.00 94.44 128 VAL A O 1
ATOM 1036 N N . LYS A 1 129 ? 8.552 7.163 -15.553 1.00 92.69 129 LYS A N 1
ATOM 1037 C CA . LYS A 1 129 ? 8.572 8.455 -16.254 1.00 92.69 129 LYS A CA 1
ATOM 1038 C C . LYS A 1 129 ? 8.721 9.584 -15.233 1.00 92.69 129 LYS A C 1
ATOM 1040 O O . LYS A 1 129 ? 7.954 9.642 -14.280 1.00 92.69 129 LYS A O 1
ATOM 1045 N N . ARG A 1 130 ? 9.642 10.529 -15.464 1.00 84.69 130 ARG A N 1
ATOM 1046 C CA . ARG A 1 130 ? 9.892 11.646 -14.528 1.00 84.69 130 ARG A CA 1
ATOM 1047 C C . ARG A 1 130 ? 8.640 12.468 -14.214 1.00 84.69 130 ARG A C 1
ATOM 1049 O O . ARG A 1 130 ? 8.450 12.834 -13.071 1.00 84.69 130 ARG A O 1
ATOM 1056 N N . ALA A 1 131 ? 7.768 12.688 -15.199 1.00 86.19 131 ALA A N 1
ATOM 1057 C CA . ALA A 1 131 ? 6.508 13.416 -15.016 1.00 86.19 131 ALA A CA 1
ATOM 1058 C C . ALA A 1 131 ? 5.465 12.677 -14.149 1.00 86.19 131 ALA A C 1
ATOM 1060 O O . ALA A 1 131 ? 4.398 13.217 -13.872 1.00 86.19 131 ALA A O 1
ATOM 1061 N N . ALA A 1 132 ? 5.721 11.417 -13.787 1.00 79.62 132 ALA A N 1
ATOM 1062 C CA . ALA A 1 132 ? 4.828 10.624 -12.951 1.00 79.62 132 ALA A CA 1
ATOM 1063 C C . ALA A 1 132 ? 5.141 10.737 -11.451 1.00 79.62 132 ALA A C 1
ATOM 1065 O O . ALA A 1 132 ? 4.272 10.358 -10.657 1.00 79.62 132 ALA A O 1
ATOM 1066 N N . LEU A 1 133 ? 6.351 11.205 -11.111 1.00 76.56 133 LEU A N 1
ATOM 1067 C CA . LEU A 1 133 ? 6.895 11.344 -9.759 1.00 76.56 133 LEU A CA 1
ATOM 1068 C C . LEU A 1 133 ? 6.637 12.739 -9.188 1.00 76.56 133 LEU A C 1
ATOM 1070 O O . LEU A 1 133 ? 6.669 13.708 -9.979 1.00 76.56 133 LEU A O 1
#

Foldseek 3Di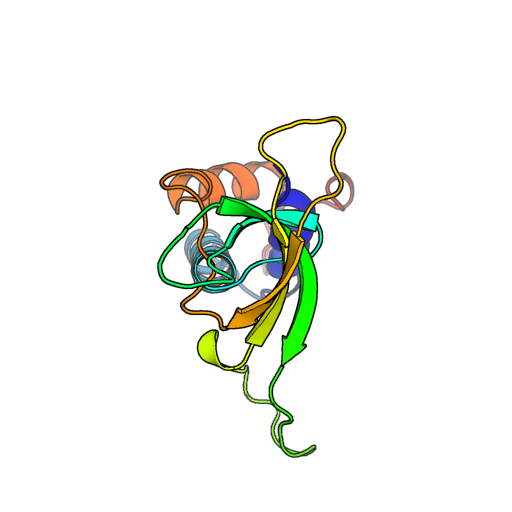:
DQCLVVLQVQLQV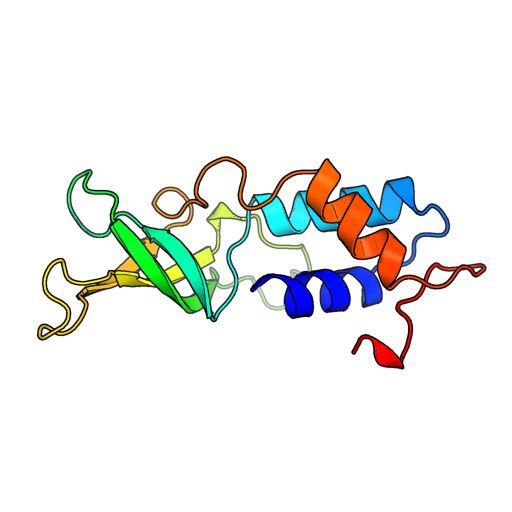DQDLDLLVSLVSSLVVPQQADDAQDWWWFDADDRDTAIKGFHDKDFDDDDPPDPDDDDSQRMKTWIFGDDPDPVDGTDTDIGGSVRIHHDPPPDDSVVSSVSQVVFWDHDSGIHGHPVSD